Protein AF-A0A7S2IDG8-F1 (afdb_monomer_lite)

Foldseek 3Di:
DVVVVVVVVVVVLLVVVVVVLVVCVVCVVVDDLVRLLQVLLVCLQVLPPDVVSLVVSLVVCLVCLVVDALVSLVSNVNSCVSNVHDDPVSVCSSPVDVVRNCVSVPD

InterPro domains:
  IPR058917 RNA-editing substrate-binding complex 6 protein domain [PF26188] (2-83)

Structure (mmCIF, N/CA/C/O backbone):
data_AF-A0A7S2IDG8-F1
#
_entry.id   AF-A0A7S2IDG8-F1
#
loop_
_atom_site.group_PDB
_atom_site.id
_atom_site.type_symbol
_atom_site.label_atom_id
_atom_site.label_alt_id
_atom_site.label_comp_id
_atom_site.label_asym_id
_atom_site.label_entity_id
_atom_site.label_seq_id
_atom_site.pdbx_PDB_ins_code
_atom_site.Cartn_x
_atom_site.Cartn_y
_atom_site.Cartn_z
_atom_site.occupancy
_atom_site.B_iso_or_equiv
_atom_site.auth_seq_id
_atom_site.auth_comp_id
_atom_site.auth_asym_id
_atom_site.auth_atom_id
_atom_site.pdbx_PDB_model_num
ATOM 1 N N . SER A 1 1 ? -13.934 0.338 35.140 1.00 85.06 1 SER A N 1
ATOM 2 C CA . SER A 1 1 ? -13.819 -1.029 34.591 1.00 85.06 1 SER A CA 1
ATOM 3 C C . SER A 1 1 ? -12.704 -1.057 33.561 1.00 85.06 1 SER A C 1
ATOM 5 O O . SER A 1 1 ? -12.699 -0.204 32.679 1.00 85.06 1 SER A O 1
ATOM 7 N N . VAL A 1 2 ? -11.765 -2.000 33.678 1.00 81.56 2 VAL A N 1
ATOM 8 C CA . VAL A 1 2 ? -10.642 -2.183 32.738 1.00 81.56 2 VAL A CA 1
ATOM 9 C C . VAL A 1 2 ? -11.146 -2.429 31.307 1.00 81.56 2 VAL A C 1
ATOM 11 O O . VAL A 1 2 ? -10.599 -1.874 30.360 1.00 81.56 2 VAL A O 1
ATOM 14 N N . ILE A 1 3 ? -12.275 -3.131 31.156 1.00 83.81 3 ILE A N 1
ATOM 15 C CA . ILE A 1 3 ? -12.930 -3.395 29.863 1.00 83.81 3 ILE A CA 1
ATOM 16 C C . ILE A 1 3 ? -13.326 -2.091 29.151 1.00 83.81 3 ILE A C 1
ATOM 18 O O . ILE A 1 3 ? -13.074 -1.935 27.961 1.00 83.81 3 ILE A O 1
ATOM 22 N N . VAL A 1 4 ? -13.889 -1.118 29.878 1.00 87.06 4 VAL A N 1
ATOM 23 C CA . VAL A 1 4 ? -14.285 0.187 29.308 1.00 87.06 4 VAL A CA 1
ATOM 24 C C . VAL A 1 4 ? -13.062 0.978 28.832 1.00 87.06 4 VAL A C 1
ATOM 26 O O . VAL A 1 4 ? -13.121 1.648 27.801 1.00 87.06 4 VAL A O 1
ATOM 29 N N . ALA A 1 5 ? -11.939 0.880 29.550 1.00 82.31 5 ALA A N 1
ATOM 30 C CA . ALA A 1 5 ? -10.691 1.521 29.146 1.00 82.31 5 ALA A CA 1
ATOM 31 C C . ALA A 1 5 ? -10.120 0.888 27.865 1.00 82.31 5 ALA A C 1
ATOM 33 O O . ALA A 1 5 ? -9.816 1.621 26.923 1.00 82.31 5 ALA A O 1
ATOM 34 N N . PHE A 1 6 ? -10.058 -0.448 27.784 1.00 85.12 6 PHE A N 1
ATOM 35 C CA . PHE A 1 6 ? -9.617 -1.154 26.574 1.00 85.12 6 PHE A CA 1
ATOM 36 C C . PHE A 1 6 ? -10.522 -0.868 25.371 1.00 85.12 6 PHE A C 1
ATOM 38 O O . PHE A 1 6 ? -10.016 -0.492 24.315 1.00 85.12 6 PHE A O 1
ATOM 45 N N . ALA A 1 7 ? -11.847 -0.916 25.542 1.00 83.44 7 ALA A N 1
ATOM 46 C CA . ALA A 1 7 ? -12.795 -0.580 24.478 1.00 83.44 7 ALA A CA 1
ATOM 47 C C . ALA A 1 7 ? -12.624 0.872 23.982 1.00 83.44 7 ALA A C 1
ATOM 49 O O . ALA A 1 7 ? -12.709 1.151 22.786 1.00 83.44 7 ALA A O 1
ATOM 50 N N . SER A 1 8 ? -12.333 1.814 24.888 1.00 87.25 8 SER A N 1
ATOM 51 C CA . SER A 1 8 ? -12.058 3.212 24.532 1.00 87.25 8 SER A CA 1
ATOM 52 C C . SER A 1 8 ? -10.760 3.380 23.730 1.00 87.25 8 SER A C 1
ATOM 54 O O . SER A 1 8 ? -10.709 4.217 22.823 1.00 87.25 8 SER A O 1
ATOM 56 N N . ILE A 1 9 ? -9.714 2.614 24.056 1.00 85.88 9 ILE A N 1
ATOM 57 C CA . ILE A 1 9 ? -8.440 2.606 23.319 1.00 85.88 9 ILE A CA 1
ATOM 58 C C . ILE A 1 9 ? -8.659 2.020 21.922 1.00 85.88 9 ILE A C 1
ATOM 60 O O . ILE A 1 9 ? -8.330 2.670 20.931 1.00 85.88 9 ILE A O 1
ATOM 64 N N . GLU A 1 10 ? -9.305 0.859 21.828 1.00 82.75 10 GLU A N 1
ATOM 65 C CA . GLU A 1 10 ? -9.606 0.203 20.554 1.00 82.75 10 GLU A CA 1
ATOM 66 C C . GLU A 1 10 ? -10.443 1.108 19.631 1.00 82.75 10 GLU A C 1
ATOM 68 O O . GLU A 1 10 ? -10.134 1.285 18.450 1.00 82.75 10 GLU A O 1
ATOM 73 N N . TYR A 1 11 ? -11.465 1.776 20.172 1.00 83.00 11 TYR A N 1
ATOM 74 C CA . TYR A 1 11 ? -12.280 2.725 19.413 1.00 83.00 11 TYR A CA 1
ATOM 75 C C . TYR A 1 11 ? -11.478 3.938 18.913 1.00 83.00 11 TYR A C 1
ATOM 77 O O . TYR A 1 11 ? -11.665 4.389 17.776 1.00 83.00 11 TYR A O 1
ATOM 85 N N . ARG A 1 12 ? -10.559 4.466 19.733 1.00 83.94 12 ARG A N 1
ATOM 86 C CA . ARG A 1 12 ? -9.646 5.543 19.321 1.00 83.94 12 ARG A CA 1
ATOM 87 C C . ARG A 1 12 ? -8.708 5.089 18.206 1.00 83.94 12 ARG A C 1
ATOM 89 O O . ARG A 1 12 ? -8.539 5.835 17.243 1.00 83.94 12 ARG A O 1
ATOM 96 N N . HIS A 1 13 ? -8.182 3.868 18.284 1.00 84.94 13 HIS A N 1
ATOM 97 C CA . HIS A 1 13 ? -7.352 3.283 17.230 1.00 84.94 13 HIS A CA 1
ATOM 98 C C . HIS A 1 13 ? -8.135 3.186 15.916 1.00 84.94 13 HIS A C 1
ATOM 100 O O . HIS A 1 13 ? -7.674 3.694 14.895 1.00 84.94 13 HIS A O 1
ATOM 106 N N . LYS A 1 14 ? -9.370 2.665 15.942 1.00 86.44 14 LYS A N 1
ATOM 107 C CA . LYS A 1 14 ? -10.237 2.597 14.750 1.00 86.44 14 LYS A CA 1
ATOM 108 C C . LYS A 1 14 ? -10.467 3.974 14.115 1.00 86.44 14 LYS A C 1
ATOM 110 O O . LYS A 1 14 ? -10.404 4.109 12.894 1.00 86.44 14 LYS A O 1
ATOM 115 N N . LYS A 1 15 ? -10.702 5.021 14.917 1.00 89.62 15 LYS A N 1
ATOM 116 C CA . LYS A 1 15 ? -10.837 6.400 14.406 1.00 89.62 15 LYS A CA 1
ATOM 117 C C . LYS A 1 15 ? -9.550 6.924 13.776 1.00 89.62 15 LYS A C 1
ATOM 119 O O . LYS A 1 15 ? -9.614 7.523 12.703 1.00 89.62 15 LYS A O 1
ATOM 124 N N . LEU A 1 16 ? -8.408 6.696 14.424 1.00 90.44 16 LEU A N 1
ATOM 125 C CA . LEU A 1 16 ? -7.106 7.118 13.917 1.00 90.44 16 LEU A CA 1
ATOM 126 C C . LEU A 1 16 ? -6.793 6.442 12.578 1.00 90.44 16 LEU A C 1
ATOM 128 O O . LEU A 1 16 ? -6.482 7.135 11.614 1.00 90.44 16 LEU A O 1
ATOM 132 N N . PHE A 1 17 ? -6.961 5.121 12.480 1.00 89.94 17 PHE A N 1
ATOM 133 C CA . PHE A 1 17 ? -6.719 4.391 11.235 1.00 89.94 17 PHE A CA 1
ATOM 134 C C . PHE A 1 17 ? -7.672 4.798 10.116 1.00 89.94 17 PHE A C 1
ATOM 136 O O . PHE A 1 17 ? -7.233 4.931 8.978 1.00 89.94 17 PHE A O 1
ATOM 143 N N . ARG A 1 18 ? -8.942 5.101 10.410 1.00 91.06 18 ARG A N 1
ATOM 144 C CA . ARG A 1 18 ? -9.861 5.680 9.413 1.00 91.06 18 ARG A CA 1
ATOM 145 C C . ARG A 1 18 ? -9.390 7.048 8.915 1.00 91.06 18 ARG A C 1
ATOM 147 O O . ARG A 1 18 ? -9.437 7.312 7.715 1.00 91.06 18 ARG A O 1
ATOM 154 N N . ALA A 1 19 ? -8.923 7.916 9.814 1.00 93.88 19 ALA A N 1
ATOM 155 C CA . ALA A 1 19 ? -8.395 9.228 9.444 1.00 93.88 19 ALA A CA 1
ATOM 156 C C . ALA A 1 19 ? -7.112 9.111 8.605 1.00 93.88 19 ALA A C 1
ATOM 158 O O . ALA A 1 19 ? -7.003 9.771 7.570 1.00 93.88 19 ALA A O 1
ATOM 159 N N . LEU A 1 20 ? -6.190 8.225 8.997 1.00 94.75 20 LEU A N 1
ATOM 160 C CA . LEU A 1 20 ? -4.990 7.903 8.225 1.00 94.75 20 LEU A CA 1
ATOM 161 C C . LEU A 1 20 ? -5.361 7.346 6.854 1.00 94.75 20 LEU A C 1
ATOM 163 O O . LEU A 1 20 ? -4.884 7.861 5.857 1.00 94.75 20 LEU A O 1
ATOM 167 N N . SER A 1 21 ? -6.286 6.390 6.778 1.00 95.12 21 SER A N 1
ATOM 168 C CA . SER A 1 21 ? -6.741 5.797 5.515 1.00 95.12 21 SER A CA 1
ATOM 169 C C . SER A 1 21 ? -7.329 6.842 4.567 1.00 95.12 21 SER A C 1
ATOM 171 O O . SER A 1 21 ? -7.105 6.788 3.356 1.00 95.12 21 SER A O 1
ATOM 173 N N . LYS A 1 22 ? -8.073 7.822 5.095 1.00 96.38 22 LYS A N 1
ATOM 174 C CA . LYS A 1 22 ? -8.572 8.959 4.312 1.00 96.38 22 LYS A CA 1
ATOM 175 C C . LYS A 1 22 ? -7.427 9.850 3.835 1.00 96.38 22 LYS A C 1
ATOM 177 O O . LYS A 1 22 ? -7.386 10.202 2.660 1.00 96.38 22 LYS A O 1
ATOM 182 N N . GLN A 1 23 ? -6.501 10.206 4.723 1.00 97.31 23 GLN A N 1
ATOM 183 C CA . GLN A 1 23 ? -5.380 11.071 4.368 1.00 97.31 23 GLN A CA 1
ATOM 184 C C . GLN A 1 23 ? -4.453 10.405 3.350 1.00 97.31 23 GLN A C 1
ATOM 186 O O . GLN A 1 23 ? -4.100 11.038 2.361 1.00 97.31 23 GLN A O 1
ATOM 191 N N . THR A 1 24 ? -4.126 9.126 3.537 1.00 97.62 24 THR A N 1
ATOM 192 C CA . THR A 1 24 ? -3.315 8.328 2.617 1.00 97.62 24 THR A CA 1
ATOM 193 C C . THR A 1 24 ? -3.903 8.346 1.213 1.00 97.62 24 THR A C 1
ATOM 195 O O . THR A 1 24 ? -3.168 8.623 0.275 1.00 97.62 24 THR A O 1
ATOM 198 N N . ARG A 1 25 ? -5.220 8.158 1.044 1.00 97.94 25 ARG A N 1
ATOM 199 C CA . ARG A 1 25 ? -5.868 8.270 -0.279 1.00 97.94 25 ARG A CA 1
ATOM 200 C C . ARG A 1 25 ? -5.615 9.615 -0.959 1.00 97.94 25 ARG A C 1
ATOM 202 O O . ARG A 1 25 ? -5.433 9.648 -2.171 1.00 97.94 25 ARG A O 1
ATOM 209 N N . ASN A 1 26 ? -5.583 10.706 -0.196 1.00 97.81 26 ASN A N 1
ATOM 210 C CA . ASN A 1 26 ? -5.371 12.043 -0.747 1.00 97.81 26 ASN A CA 1
ATOM 211 C C . ASN A 1 26 ? -3.926 12.259 -1.205 1.00 97.81 26 ASN A C 1
ATOM 213 O O . ASN A 1 26 ? -3.708 12.957 -2.188 1.00 97.81 26 ASN A O 1
ATOM 217 N N . ILE A 1 27 ? -2.947 11.675 -0.507 1.00 98.06 27 ILE A N 1
ATOM 218 C CA . ILE A 1 27 ? -1.517 11.971 -0.711 1.00 98.06 27 ILE A CA 1
ATOM 219 C C . ILE A 1 27 ? -0.722 10.829 -1.356 1.00 98.06 27 ILE A C 1
ATOM 221 O O . ILE A 1 27 ? 0.450 11.004 -1.658 1.00 98.06 27 ILE A O 1
ATOM 225 N N . VAL A 1 28 ? -1.330 9.664 -1.599 1.00 98.06 28 VAL A N 1
ATOM 226 C CA . VAL A 1 28 ? -0.637 8.473 -2.133 1.00 98.06 28 VAL A CA 1
ATOM 227 C C . VAL A 1 28 ? 0.096 8.740 -3.453 1.00 98.06 28 VAL A C 1
ATOM 229 O O . VAL A 1 28 ? 1.148 8.158 -3.710 1.00 98.06 28 VAL A O 1
ATOM 232 N N . HIS A 1 29 ? -0.408 9.668 -4.266 1.00 97.06 29 HIS A N 1
ATOM 233 C CA . HIS A 1 29 ? 0.208 10.060 -5.532 1.00 97.06 29 HIS A CA 1
ATOM 234 C C . HIS A 1 29 ? 1.594 10.708 -5.361 1.00 97.06 29 HIS A C 1
ATOM 236 O O . HIS A 1 29 ? 2.371 10.722 -6.312 1.00 97.06 29 HIS A O 1
ATOM 242 N N . SER A 1 30 ? 1.918 11.225 -4.170 1.00 97.44 30 SER A N 1
ATOM 243 C CA . SER A 1 30 ? 3.212 11.838 -3.855 1.00 97.44 30 SER A CA 1
ATOM 244 C C . SER A 1 30 ? 4.178 10.883 -3.148 1.00 97.44 30 SER A C 1
ATOM 246 O O . SER A 1 30 ? 5.243 11.313 -2.706 1.00 97.44 30 SER A O 1
ATOM 248 N N . PHE A 1 31 ? 3.809 9.613 -2.957 1.00 98.19 31 PHE A N 1
ATOM 249 C CA . PHE A 1 31 ? 4.641 8.673 -2.213 1.00 98.19 31 PHE A CA 1
ATOM 250 C C . PHE A 1 31 ? 5.842 8.207 -3.024 1.00 98.19 31 PHE A C 1
ATOM 252 O O . PHE A 1 31 ? 5.717 7.756 -4.163 1.00 98.19 31 PHE A O 1
ATOM 259 N N . THR A 1 32 ? 7.001 8.239 -2.373 1.00 97.56 32 THR A N 1
ATOM 260 C CA . THR A 1 32 ? 8.184 7.482 -2.791 1.00 97.56 32 THR A CA 1
ATOM 261 C C . THR A 1 32 ? 7.960 5.971 -2.615 1.00 97.56 32 THR A C 1
ATOM 263 O O . THR A 1 32 ? 7.144 5.569 -1.776 1.00 97.56 32 THR A O 1
ATOM 266 N N . PRO A 1 33 ? 8.745 5.112 -3.295 1.00 96.25 33 PRO A N 1
ATOM 267 C CA . PRO A 1 33 ? 8.740 3.661 -3.078 1.00 96.25 33 PRO A CA 1
ATOM 268 C C . PRO A 1 33 ? 8.831 3.240 -1.603 1.00 96.25 33 PRO A C 1
ATOM 270 O O . PRO A 1 33 ? 8.100 2.358 -1.142 1.00 96.25 33 PRO A O 1
ATOM 273 N N . LEU A 1 34 ? 9.695 3.908 -0.830 1.00 96.12 34 LEU A N 1
ATOM 274 C CA . LEU A 1 34 ? 9.862 3.638 0.596 1.00 96.12 34 LEU A CA 1
ATOM 275 C C . LEU A 1 34 ? 8.595 3.974 1.387 1.00 96.12 34 LEU A C 1
ATOM 277 O O . LEU A 1 34 ? 8.111 3.131 2.138 1.00 96.12 34 LEU A O 1
ATOM 281 N N . GLN A 1 35 ? 8.025 5.164 1.190 1.00 98.19 35 GLN A N 1
ATOM 282 C CA . GLN A 1 35 ? 6.789 5.567 1.868 1.00 98.19 35 GLN A CA 1
ATOM 283 C C . GLN A 1 35 ? 5.618 4.658 1.498 1.00 98.19 35 GLN A C 1
ATOM 285 O O . GLN A 1 35 ? 4.848 4.272 2.375 1.00 98.19 35 GLN A O 1
ATOM 290 N N . LEU A 1 36 ? 5.509 4.266 0.228 1.00 98.19 36 LEU A N 1
ATOM 291 C CA . LEU A 1 36 ? 4.466 3.363 -0.244 1.00 98.19 36 LEU A CA 1
ATOM 292 C C . LEU A 1 36 ? 4.573 1.987 0.422 1.00 98.19 36 LEU A C 1
ATOM 294 O O . LEU A 1 36 ? 3.605 1.518 1.019 1.00 98.19 36 LEU A O 1
ATOM 298 N N . SER A 1 37 ? 5.765 1.383 0.399 1.00 97.44 37 SER A N 1
ATOM 299 C CA . SER A 1 37 ? 6.003 0.075 1.023 1.00 97.44 37 SER A CA 1
ATOM 300 C C . SER A 1 37 ? 5.770 0.079 2.535 1.00 97.44 37 SER A C 1
ATOM 302 O O . SER A 1 37 ? 5.094 -0.804 3.058 1.00 97.44 37 SER A O 1
ATOM 304 N N . ARG A 1 38 ? 6.231 1.120 3.240 1.00 97.81 38 ARG A N 1
ATOM 305 C CA . ARG A 1 38 ? 6.007 1.269 4.686 1.00 97.81 38 ARG A CA 1
ATOM 306 C C . ARG A 1 38 ? 4.550 1.513 5.034 1.00 97.81 38 ARG A C 1
ATOM 308 O O . ARG A 1 38 ? 4.096 1.034 6.068 1.00 97.81 38 ARG A O 1
ATOM 315 N N . THR A 1 39 ? 3.822 2.218 4.174 1.00 97.56 39 THR A N 1
ATOM 316 C CA . THR A 1 39 ? 2.386 2.436 4.357 1.00 97.56 39 THR A CA 1
ATOM 317 C C . THR A 1 39 ? 1.617 1.124 4.236 1.00 97.56 39 THR A C 1
ATOM 319 O O . THR A 1 39 ? 0.835 0.811 5.127 1.00 97.56 39 THR A O 1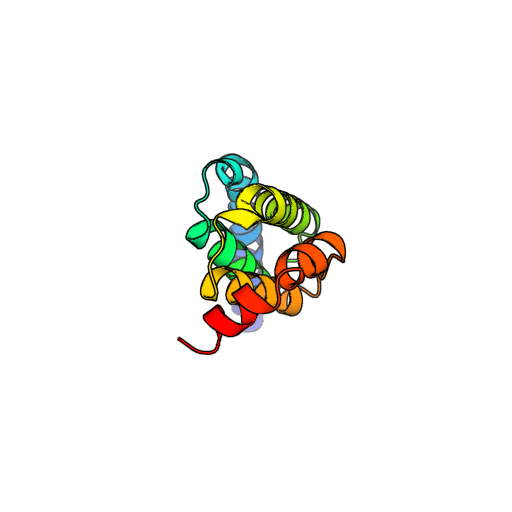
ATOM 322 N N . ILE A 1 40 ? 1.875 0.330 3.190 1.00 97.56 40 ILE A N 1
ATOM 323 C CA . ILE A 1 40 ? 1.241 -0.987 3.004 1.00 97.56 40 ILE A CA 1
ATOM 324 C C . ILE A 1 40 ? 1.557 -1.908 4.188 1.00 97.56 40 ILE A C 1
ATOM 326 O O . ILE A 1 40 ? 0.642 -2.463 4.788 1.00 97.56 40 ILE A O 1
ATOM 330 N N . HIS A 1 41 ? 2.831 -1.999 4.580 1.00 96.75 41 HIS A N 1
ATOM 331 C CA . HIS A 1 41 ? 3.250 -2.784 5.740 1.00 96.75 41 HIS A CA 1
ATOM 332 C C . HIS A 1 41 ? 2.553 -2.341 7.033 1.00 96.75 41 HIS A C 1
ATOM 334 O O . HIS A 1 41 ? 2.044 -3.167 7.783 1.00 96.75 41 HIS A O 1
ATOM 340 N N . GLY A 1 42 ? 2.509 -1.032 7.295 1.00 95.38 42 GLY A N 1
ATOM 341 C CA . GLY A 1 42 ? 1.888 -0.481 8.498 1.00 95.38 42 GLY A CA 1
ATOM 342 C C . GLY A 1 42 ? 0.384 -0.742 8.578 1.00 95.38 42 GLY A C 1
ATOM 343 O O . GLY A 1 42 ? -0.104 -1.100 9.646 1.00 95.38 42 GLY A O 1
ATOM 344 N N . PHE A 1 43 ? -0.345 -0.595 7.466 1.00 94.94 43 PHE A N 1
ATOM 345 C CA . PHE A 1 43 ? -1.776 -0.917 7.423 1.00 94.94 43 PHE A CA 1
ATOM 346 C C . PHE A 1 43 ? -2.043 -2.419 7.565 1.00 94.94 43 PHE A C 1
ATOM 348 O O . PHE A 1 43 ? -2.993 -2.784 8.256 1.00 94.94 43 PHE A O 1
ATOM 355 N N . GLY A 1 44 ? -1.187 -3.266 6.985 1.00 93.94 44 GLY A N 1
ATOM 356 C CA . GLY A 1 44 ? -1.278 -4.719 7.127 1.00 93.94 44 GLY A CA 1
ATOM 357 C C . GLY A 1 44 ? -1.066 -5.201 8.556 1.00 93.94 44 GLY A C 1
ATOM 358 O O . GLY A 1 44 ? -1.938 -5.855 9.110 1.00 93.94 44 GLY A O 1
ATOM 359 N N . VAL A 1 45 ? 0.029 -4.790 9.205 1.00 91.88 45 VAL A N 1
ATOM 360 C CA . VAL A 1 45 ? 0.318 -5.152 10.611 1.00 91.88 45 VAL A CA 1
ATOM 361 C C . VAL A 1 45 ? -0.740 -4.612 11.579 1.00 91.88 45 VAL A C 1
ATOM 363 O O . VAL A 1 45 ? -0.980 -5.185 12.638 1.00 91.88 45 VAL A O 1
ATOM 366 N N . ALA A 1 46 ? -1.381 -3.495 11.238 1.00 88.94 46 ALA A N 1
ATOM 367 C CA . ALA A 1 46 ? -2.489 -2.956 12.016 1.00 88.94 46 ALA A CA 1
ATOM 368 C C . ALA A 1 46 ? -3.831 -3.673 11.763 1.00 88.94 46 ALA A C 1
ATOM 370 O O . ALA A 1 46 ? -4.834 -3.266 12.355 1.00 88.94 46 ALA A O 1
ATOM 371 N N . SER A 1 47 ? -3.856 -4.684 10.883 1.00 83.44 47 SER A N 1
ATOM 372 C CA . SER A 1 47 ? -5.043 -5.426 10.439 1.00 83.44 47 SER A CA 1
ATOM 373 C C . SER A 1 47 ? -6.198 -4.492 10.071 1.00 83.44 47 SER A C 1
ATOM 375 O O . SER A 1 47 ? -7.344 -4.674 10.489 1.00 83.44 47 SER A O 1
ATOM 377 N N . VAL A 1 48 ? -5.880 -3.415 9.344 1.00 79.38 48 VAL A N 1
ATOM 378 C CA . VAL A 1 48 ? -6.893 -2.458 8.901 1.00 79.38 48 VAL A CA 1
ATOM 379 C C . VAL A 1 48 ? -7.659 -3.063 7.735 1.00 79.38 48 VAL A C 1
ATOM 381 O O . VAL A 1 48 ? -7.147 -3.143 6.623 1.00 79.38 48 VAL A O 1
ATOM 384 N N . ASP A 1 49 ? -8.908 -3.422 8.008 1.00 83.56 49 ASP A N 1
ATOM 385 C CA . ASP A 1 49 ? -9.886 -3.872 7.019 1.00 83.56 49 ASP A CA 1
ATOM 386 C C . ASP A 1 49 ? -10.360 -2.685 6.154 1.00 83.56 49 ASP A C 1
ATOM 388 O O . ASP A 1 49 ? -11.373 -2.027 6.419 1.00 83.56 49 ASP A O 1
ATOM 392 N N . ASP A 1 50 ? -9.529 -2.317 5.178 1.00 91.38 50 ASP A N 1
ATOM 393 C CA . ASP A 1 50 ? -9.815 -1.299 4.169 1.00 91.38 50 ASP A CA 1
ATOM 394 C C . ASP A 1 50 ? -9.250 -1.719 2.800 1.00 91.38 50 ASP A C 1
ATOM 396 O O . ASP A 1 50 ? -8.314 -1.117 2.259 1.00 91.38 50 ASP A O 1
ATOM 400 N N . ASP A 1 51 ? -9.862 -2.745 2.206 1.00 93.44 51 ASP A N 1
ATOM 401 C CA . ASP A 1 51 ? -9.546 -3.245 0.859 1.00 93.44 51 ASP A CA 1
ATOM 402 C C . ASP A 1 51 ? -9.524 -2.137 -0.200 1.00 93.44 51 ASP A C 1
ATOM 404 O O . ASP A 1 51 ? -8.725 -2.145 -1.143 1.00 93.44 51 ASP A O 1
ATOM 408 N N . GLY A 1 52 ? -10.392 -1.133 -0.045 1.00 95.69 52 GLY A N 1
ATOM 409 C CA . GLY A 1 52 ? -10.448 0.014 -0.940 1.00 95.69 52 GLY A CA 1
ATOM 410 C C . GLY A 1 52 ? -9.143 0.809 -0.939 1.00 95.69 52 GLY A C 1
ATOM 411 O O . GLY A 1 52 ? -8.676 1.218 -2.005 1.00 95.69 52 GLY A O 1
ATOM 412 N N . LEU A 1 53 ? -8.549 1.023 0.238 1.00 96.12 53 LEU A N 1
ATOM 413 C CA . LEU A 1 53 ? -7.232 1.640 0.372 1.00 96.12 53 LEU A CA 1
ATOM 414 C C . LEU A 1 53 ? -6.131 0.727 -0.177 1.00 96.12 53 LEU A C 1
ATOM 416 O O . LEU A 1 53 ? -5.302 1.196 -0.959 1.00 96.12 53 LEU A O 1
ATOM 420 N N . LEU A 1 54 ? -6.124 -0.553 0.201 1.00 96.44 54 LEU A N 1
ATOM 421 C CA . LEU A 1 54 ? -5.087 -1.502 -0.220 1.00 96.44 54 LEU A CA 1
ATOM 422 C C . LEU A 1 54 ? -5.037 -1.650 -1.741 1.00 96.44 54 LEU A C 1
ATOM 424 O O . LEU A 1 54 ? -3.953 -1.657 -2.325 1.00 96.44 54 LEU A O 1
ATOM 428 N N . ARG A 1 55 ? -6.194 -1.651 -2.409 1.00 97.44 55 ARG A N 1
ATOM 429 C CA . ARG A 1 55 ? -6.287 -1.602 -3.872 1.00 97.44 55 ARG A CA 1
ATOM 430 C C . ARG A 1 55 ? -5.608 -0.363 -4.460 1.00 97.44 55 ARG A C 1
ATOM 432 O O . ARG A 1 55 ? -4.793 -0.499 -5.368 1.00 97.44 55 ARG A O 1
ATOM 439 N N . ILE A 1 56 ? -5.889 0.829 -3.924 1.00 97.81 56 ILE A N 1
ATOM 440 C CA . ILE A 1 56 ? -5.278 2.091 -4.386 1.00 97.81 56 ILE A CA 1
ATOM 441 C C . ILE A 1 56 ? -3.754 2.063 -4.212 1.00 97.81 56 ILE A C 1
ATOM 443 O O . ILE A 1 56 ? -3.016 2.505 -5.100 1.00 97.81 56 ILE A O 1
ATOM 447 N N . LEU A 1 57 ? -3.280 1.540 -3.077 1.00 98.00 57 LEU A N 1
ATOM 448 C CA . LEU A 1 57 ? -1.855 1.387 -2.796 1.00 98.00 57 LEU A CA 1
ATOM 449 C C . LEU A 1 57 ? -1.207 0.394 -3.774 1.00 98.00 57 LEU A C 1
ATOM 451 O O . LEU A 1 57 ? -0.175 0.712 -4.360 1.00 98.00 57 LEU A O 1
ATOM 455 N N . CYS A 1 58 ? -1.837 -0.757 -4.030 1.00 97.69 58 CYS A N 1
ATOM 456 C CA . CYS A 1 58 ? -1.361 -1.746 -5.003 1.00 97.69 58 CYS A CA 1
ATOM 457 C C . CYS A 1 58 ? -1.280 -1.176 -6.426 1.00 97.69 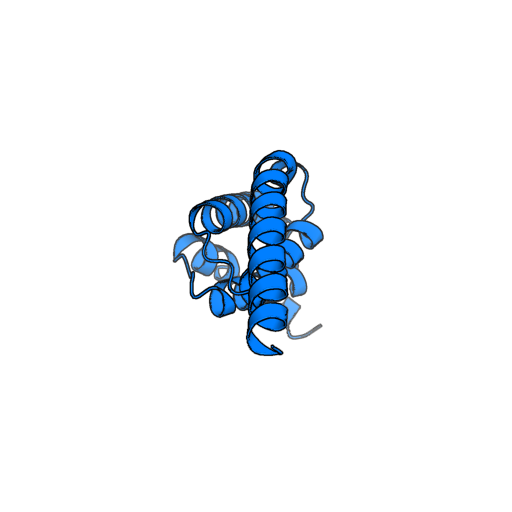58 CYS A C 1
ATOM 459 O O . CYS A 1 58 ? -0.308 -1.429 -7.136 1.00 97.69 58 CYS A O 1
ATOM 461 N N . ASP A 1 59 ? -2.250 -0.362 -6.844 1.00 98.00 59 ASP A N 1
ATOM 462 C CA . ASP A 1 59 ? -2.193 0.308 -8.147 1.00 98.00 59 ASP A CA 1
ATOM 463 C C . ASP A 1 59 ? -0.979 1.244 -8.254 1.00 98.00 59 ASP A C 1
ATOM 465 O O . ASP A 1 59 ? -0.339 1.314 -9.307 1.00 98.00 59 ASP A O 1
ATOM 469 N N . HIS A 1 60 ? -0.614 1.929 -7.165 1.00 98.00 60 HIS A N 1
ATOM 470 C CA . HIS A 1 60 ? 0.602 2.746 -7.120 1.00 98.00 60 HIS A CA 1
ATOM 471 C C . HIS A 1 60 ? 1.871 1.890 -7.120 1.00 98.00 60 HIS A C 1
ATOM 473 O O . HIS A 1 60 ? 2.840 2.264 -7.781 1.00 98.00 60 HIS A O 1
ATOM 479 N N . VAL A 1 61 ? 1.856 0.720 -6.471 1.00 97.00 61 VAL A N 1
ATOM 480 C CA . VAL A 1 61 ? 2.973 -0.239 -6.514 1.00 97.00 61 VAL A CA 1
ATOM 481 C C . VAL A 1 61 ? 3.241 -0.670 -7.952 1.00 97.00 61 VAL A C 1
ATOM 483 O O . VAL A 1 61 ? 4.380 -0.601 -8.405 1.00 97.00 61 VAL A O 1
ATOM 486 N N . VAL A 1 62 ? 2.198 -1.032 -8.706 1.00 96.25 62 VAL A N 1
ATOM 487 C CA . VAL A 1 62 ? 2.346 -1.425 -10.116 1.00 96.25 62 VAL A CA 1
ATOM 488 C C . VAL A 1 62 ? 2.898 -0.273 -10.963 1.00 96.25 62 VAL A C 1
ATOM 490 O O . VAL A 1 62 ? 3.790 -0.486 -11.782 1.00 96.25 62 VAL A O 1
ATOM 493 N N . ARG A 1 63 ? 2.427 0.965 -10.756 1.00 96.38 63 ARG A N 1
ATOM 494 C CA . ARG A 1 63 ? 2.938 2.146 -11.485 1.00 96.38 63 ARG A CA 1
ATOM 495 C C . ARG A 1 63 ? 4.413 2.425 -11.191 1.00 96.38 63 ARG A C 1
ATOM 497 O O . ARG A 1 63 ? 5.159 2.793 -12.095 1.00 96.38 63 ARG A O 1
ATOM 504 N N . GLN A 1 64 ? 4.833 2.236 -9.942 1.00 95.00 64 GLN A N 1
ATOM 505 C CA . GLN A 1 64 ? 6.198 2.498 -9.484 1.00 95.00 64 GLN A CA 1
ATOM 506 C C . GLN A 1 64 ? 7.105 1.256 -9.517 1.00 95.00 64 GLN A C 1
ATOM 508 O O . GLN A 1 64 ? 8.228 1.327 -9.029 1.00 95.00 64 GLN A O 1
ATOM 513 N N . GLN A 1 65 ? 6.669 0.134 -10.107 1.00 92.38 65 GLN A N 1
ATOM 514 C CA . GLN A 1 65 ? 7.363 -1.165 -10.040 1.00 92.38 65 GLN A CA 1
ATOM 515 C C . GLN A 1 65 ? 8.855 -1.107 -10.413 1.00 92.38 65 GLN A C 1
ATOM 517 O O . GLN A 1 65 ? 9.683 -1.785 -9.814 1.00 92.38 65 GLN A O 1
ATOM 522 N N . HIS A 1 66 ? 9.212 -0.254 -11.374 1.00 90.38 66 HIS A N 1
ATOM 523 C CA . HIS A 1 66 ? 10.575 -0.089 -11.877 1.00 90.38 66 HIS A CA 1
ATOM 524 C C . HIS A 1 66 ? 11.503 0.667 -10.909 1.00 90.38 66 HIS A C 1
ATOM 526 O O . HIS A 1 66 ? 12.718 0.618 -11.076 1.00 90.38 66 HIS A O 1
ATOM 532 N N . LEU A 1 67 ? 10.940 1.349 -9.907 1.00 92.50 67 LEU A N 1
ATOM 533 C CA . LEU A 1 67 ? 11.661 2.089 -8.867 1.00 92.50 67 LEU A CA 1
ATOM 534 C C . LEU A 1 67 ? 11.804 1.289 -7.568 1.00 92.50 67 LEU A C 1
ATOM 536 O O . LEU A 1 67 ? 12.492 1.730 -6.650 1.00 92.50 67 LEU A O 1
ATOM 540 N N . LEU A 1 68 ? 11.126 0.143 -7.455 1.00 90.50 68 LEU A N 1
ATOM 541 C CA . LEU A 1 68 ? 11.156 -0.668 -6.245 1.00 90.50 68 LEU A CA 1
ATOM 542 C C . LEU A 1 68 ? 12.514 -1.357 -6.090 1.00 90.50 68 LEU A C 1
ATOM 544 O O . LEU A 1 68 ? 13.116 -1.852 -7.047 1.00 90.50 68 LEU A O 1
ATOM 548 N N . HIS A 1 69 ? 12.978 -1.432 -4.848 1.00 88.25 69 HIS A N 1
ATOM 549 C CA . HIS A 1 69 ? 14.125 -2.243 -4.460 1.00 88.25 69 HIS A CA 1
ATOM 550 C C . HIS A 1 69 ? 13.686 -3.404 -3.565 1.00 88.25 69 HIS A C 1
ATOM 552 O O . HIS A 1 69 ? 12.558 -3.422 -3.066 1.00 88.25 69 HIS A O 1
ATOM 558 N N . ALA A 1 70 ? 14.612 -4.336 -3.318 1.00 86.69 70 ALA A N 1
ATOM 559 C CA . ALA A 1 70 ? 14.463 -5.518 -2.464 1.00 86.69 70 ALA A CA 1
ATOM 560 C C . ALA A 1 70 ? 13.552 -5.295 -1.259 1.00 86.69 70 ALA A C 1
ATOM 562 O O . ALA A 1 70 ? 12.516 -5.937 -1.090 1.00 86.69 70 ALA A O 1
ATOM 563 N N . ARG A 1 71 ? 13.941 -4.320 -0.434 1.00 88.81 71 ARG A N 1
ATOM 564 C CA . ARG A 1 71 ? 13.275 -4.041 0.828 1.00 88.81 71 ARG A CA 1
ATOM 565 C C . ARG A 1 71 ? 11.837 -3.579 0.630 1.00 88.81 71 ARG A C 1
ATOM 567 O O . ARG A 1 71 ? 10.982 -3.969 1.414 1.00 88.81 71 ARG A O 1
ATOM 574 N N . ASN A 1 72 ? 11.565 -2.788 -0.410 1.00 93.38 72 ASN A N 1
ATOM 575 C CA . ASN A 1 72 ? 10.208 -2.333 -0.695 1.00 93.38 72 ASN A CA 1
ATOM 576 C C . ASN A 1 72 ? 9.310 -3.513 -1.038 1.00 93.38 72 ASN A C 1
ATOM 578 O O . ASN A 1 72 ? 8.205 -3.596 -0.519 1.00 93.38 72 ASN A O 1
ATOM 582 N N . VAL A 1 73 ? 9.793 -4.428 -1.880 1.00 92.56 73 VAL A N 1
ATOM 583 C CA . VAL A 1 73 ? 9.020 -5.604 -2.287 1.00 92.56 73 VAL A CA 1
ATOM 584 C C . VAL A 1 73 ? 8.710 -6.500 -1.095 1.00 92.56 73 VAL A C 1
ATOM 586 O O . VAL A 1 73 ? 7.557 -6.885 -0.923 1.00 92.56 73 VAL A O 1
ATOM 589 N N . VAL A 1 74 ? 9.697 -6.766 -0.236 1.00 92.69 74 VAL A N 1
ATOM 590 C CA . VAL A 1 74 ? 9.487 -7.541 0.996 1.00 92.69 74 VAL A CA 1
ATOM 591 C C . VAL A 1 74 ? 8.469 -6.857 1.909 1.00 92.69 74 VAL A C 1
ATOM 593 O O . VAL A 1 74 ? 7.501 -7.495 2.309 1.00 92.69 74 VAL A O 1
ATOM 596 N N . ASP A 1 75 ? 8.639 -5.562 2.194 1.00 94.88 75 ASP A N 1
ATOM 597 C CA . ASP A 1 75 ? 7.725 -4.816 3.070 1.00 94.88 75 ASP A CA 1
ATOM 598 C C . ASP A 1 75 ? 6.286 -4.810 2.502 1.00 94.88 75 ASP A C 1
ATOM 600 O O . ASP A 1 75 ? 5.326 -4.973 3.256 1.00 94.88 75 ASP A O 1
ATOM 604 N N . ILE A 1 76 ? 6.125 -4.685 1.176 1.00 96.19 76 ILE A N 1
ATOM 605 C CA . ILE A 1 76 ? 4.819 -4.757 0.501 1.00 96.19 76 ILE A CA 1
ATOM 606 C C .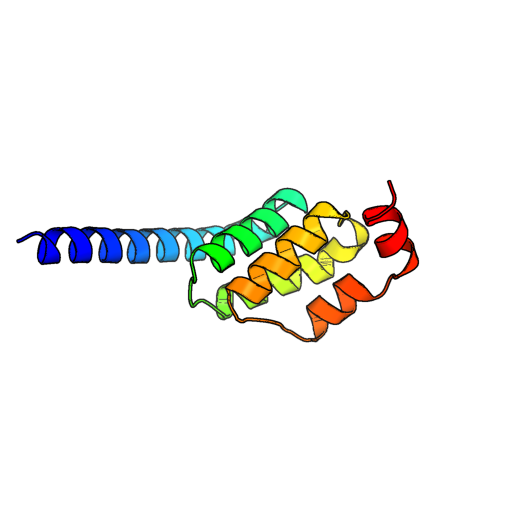 ILE A 1 76 ? 4.210 -6.154 0.640 1.00 96.19 76 ILE A C 1
ATOM 608 O O . ILE A 1 76 ? 3.064 -6.267 1.057 1.00 96.19 76 ILE A O 1
ATOM 612 N N . MET A 1 77 ? 4.957 -7.210 0.311 1.00 95.38 77 MET A N 1
ATOM 613 C CA . MET A 1 77 ? 4.451 -8.587 0.352 1.00 95.38 77 MET A CA 1
ATOM 614 C C . MET A 1 77 ? 4.049 -9.006 1.767 1.00 95.38 77 MET A C 1
ATOM 616 O O . MET A 1 77 ? 2.986 -9.599 1.946 1.00 95.38 77 MET A O 1
ATOM 620 N N . VAL A 1 78 ? 4.861 -8.656 2.769 1.00 94.19 78 VAL A N 1
ATOM 621 C CA . VAL A 1 78 ? 4.532 -8.897 4.179 1.00 94.19 78 VAL A CA 1
ATOM 622 C C . VAL A 1 78 ? 3.269 -8.130 4.552 1.00 94.19 78 VAL A C 1
ATOM 624 O O . VAL A 1 78 ? 2.318 -8.741 5.016 1.00 94.19 78 VAL A O 1
ATOM 627 N N . GLY A 1 79 ? 3.199 -6.827 4.260 1.00 95.94 79 GLY A N 1
ATOM 628 C CA . GLY A 1 79 ? 2.014 -6.020 4.562 1.00 95.94 79 GLY A CA 1
ATOM 629 C C . GLY A 1 79 ? 0.723 -6.560 3.949 1.00 95.94 79 GLY A C 1
ATOM 630 O O . GLY A 1 79 ? -0.297 -6.624 4.621 1.00 95.94 79 GLY A O 1
ATOM 631 N N . LEU A 1 80 ? 0.770 -6.985 2.688 1.00 95.38 80 LEU A N 1
ATOM 632 C CA . LEU A 1 80 ? -0.375 -7.587 2.002 1.00 95.38 80 LEU A CA 1
ATOM 633 C C . LEU A 1 80 ? -0.783 -8.937 2.607 1.00 95.38 80 LEU A C 1
ATOM 635 O O . LEU A 1 80 ? -1.969 -9.244 2.670 1.00 95.38 80 LEU A O 1
ATOM 639 N N . THR A 1 81 ? 0.187 -9.723 3.074 1.00 94.75 81 THR A N 1
ATOM 640 C CA . THR A 1 81 ? -0.075 -11.010 3.733 1.00 94.75 81 THR A CA 1
ATOM 641 C C . THR A 1 81 ? -0.699 -10.813 5.115 1.00 94.75 81 THR A C 1
ATOM 643 O O . THR A 1 81 ? -1.701 -11.451 5.410 1.00 94.75 81 THR A O 1
ATOM 646 N N . GLU A 1 82 ? -0.167 -9.891 5.925 1.00 94.12 82 GLU A N 1
ATOM 647 C CA . GLU A 1 82 ? -0.725 -9.525 7.242 1.00 94.12 82 GLU A CA 1
ATOM 648 C C . GLU A 1 82 ? -2.135 -8.921 7.130 1.00 94.12 82 GLU A C 1
ATOM 650 O O . GLU A 1 82 ? -2.962 -9.075 8.023 1.00 94.12 82 GLU A O 1
ATOM 655 N N . ALA A 1 83 ? -2.422 -8.246 6.012 1.00 93.12 83 ALA A N 1
ATOM 656 C CA . ALA A 1 83 ? -3.752 -7.736 5.692 1.00 93.12 83 ALA A CA 1
ATOM 657 C C . ALA A 1 83 ? -4.714 -8.805 5.144 1.00 93.12 83 ALA A C 1
ATOM 659 O O . ALA A 1 83 ? -5.847 -8.466 4.820 1.00 93.12 83 ALA A O 1
ATOM 660 N N . GLU A 1 84 ? -4.258 -10.046 4.936 1.00 94.06 84 GLU A N 1
ATOM 661 C CA . GLU A 1 84 ? -4.998 -11.101 4.226 1.00 94.06 84 GLU A CA 1
ATOM 662 C C . GLU A 1 84 ? -5.492 -10.675 2.819 1.00 94.06 84 GLU A C 1
ATOM 664 O O . GLU A 1 84 ? -6.426 -11.247 2.258 1.00 94.06 84 GLU A O 1
ATOM 669 N N . TYR A 1 85 ? -4.820 -9.698 2.194 1.00 94.38 85 TYR A N 1
ATOM 670 C CA . TYR A 1 85 ? -5.196 -9.095 0.913 1.00 94.38 85 TYR A CA 1
ATOM 671 C C . TYR A 1 85 ? -4.071 -9.269 -0.115 1.00 94.38 85 TYR A C 1
ATOM 673 O O . TYR A 1 85 ? -3.139 -8.470 -0.200 1.00 94.38 85 TYR A O 1
ATOM 681 N N . THR A 1 86 ? -4.155 -10.315 -0.940 1.00 92.88 86 THR A N 1
ATOM 682 C CA . THR A 1 86 ? -3.081 -10.718 -1.871 1.00 92.88 86 THR A CA 1
ATOM 683 C C . THR A 1 86 ? -3.527 -10.679 -3.342 1.00 92.88 86 THR A C 1
ATOM 685 O O . THR A 1 86 ? -3.725 -11.714 -3.980 1.00 92.88 86 THR A O 1
ATOM 688 N N . PRO A 1 87 ? -3.694 -9.484 -3.945 1.00 94.81 87 PRO A N 1
ATOM 689 C CA . PRO A 1 87 ? -4.183 -9.374 -5.314 1.00 94.81 87 PRO A CA 1
ATOM 690 C C . PRO A 1 87 ? -3.155 -9.897 -6.326 1.00 94.81 87 PRO A C 1
ATOM 692 O O . PRO A 1 87 ? -2.031 -9.399 -6.423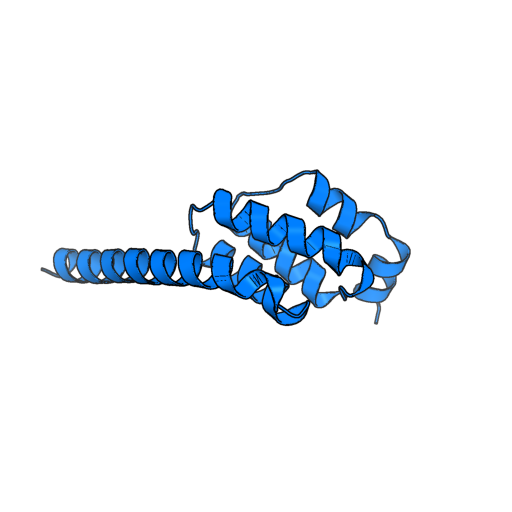 1.00 94.81 87 PRO A O 1
ATOM 695 N N . GLU A 1 88 ? -3.576 -10.855 -7.153 1.00 93.62 88 GLU A N 1
ATOM 696 C CA . GLU A 1 88 ? -2.716 -11.590 -8.090 1.00 93.62 88 GLU A CA 1
ATOM 697 C C . GLU A 1 88 ? -1.859 -10.678 -8.982 1.00 93.62 88 GLU A C 1
ATOM 699 O O . GLU A 1 88 ? -0.674 -10.938 -9.188 1.00 93.62 88 GLU A O 1
ATOM 704 N N . LYS A 1 89 ? -2.436 -9.578 -9.482 1.00 93.75 89 LYS A N 1
ATOM 705 C CA . LYS A 1 89 ? -1.740 -8.628 -10.360 1.00 93.75 89 LYS A CA 1
ATOM 706 C C . LYS A 1 89 ? -0.489 -8.043 -9.703 1.00 93.75 89 LYS A C 1
ATOM 708 O O . LYS A 1 89 ? 0.566 -8.039 -10.331 1.00 93.75 89 LYS A O 1
ATOM 713 N N . VAL A 1 90 ? -0.593 -7.552 -8.463 1.00 94.31 90 VAL A N 1
ATOM 714 C CA . VAL A 1 90 ? 0.558 -6.937 -7.781 1.00 94.31 90 VAL A CA 1
ATOM 715 C C . VAL A 1 90 ? 1.592 -7.999 -7.430 1.00 94.31 90 VAL A C 1
ATOM 717 O O . VAL A 1 90 ? 2.777 -7.775 -7.640 1.00 94.31 90 VAL A O 1
ATOM 720 N N . VAL A 1 91 ? 1.147 -9.179 -6.987 1.00 92.81 91 VAL A N 1
ATOM 721 C CA . VAL A 1 91 ? 2.033 -10.292 -6.630 1.00 92.81 91 VAL A CA 1
ATOM 722 C C . VAL A 1 91 ? 2.839 -10.736 -7.848 1.00 92.81 91 VAL A C 1
ATOM 724 O O . VAL A 1 91 ? 4.064 -10.796 -7.788 1.00 92.81 91 VAL A O 1
ATOM 727 N N . LYS A 1 92 ? 2.179 -10.953 -8.991 1.00 91.81 92 LYS A N 1
ATOM 728 C CA . LYS A 1 92 ? 2.859 -11.275 -10.251 1.00 91.81 92 LYS A CA 1
ATOM 729 C C . LYS A 1 92 ? 3.834 -10.179 -10.660 1.00 91.81 92 LYS A C 1
ATOM 731 O O . LYS A 1 92 ? 4.967 -10.496 -10.991 1.00 91.81 92 LYS A O 1
ATOM 736 N N . THR A 1 93 ? 3.431 -8.911 -10.594 1.00 91.69 93 THR A N 1
ATOM 737 C CA . THR A 1 93 ? 4.312 -7.771 -10.887 1.00 91.69 93 THR A CA 1
ATOM 738 C C . THR A 1 93 ? 5.573 -7.776 -10.019 1.00 91.69 93 THR A C 1
ATOM 740 O O . THR A 1 93 ? 6.673 -7.606 -10.537 1.00 91.69 93 THR A O 1
ATOM 743 N N . LEU A 1 94 ? 5.434 -7.997 -8.713 1.00 89.81 94 LEU A N 1
ATOM 744 C CA . LEU A 1 94 ? 6.552 -7.977 -7.770 1.00 89.81 94 LEU A CA 1
ATOM 745 C C . LEU A 1 94 ? 7.499 -9.174 -7.930 1.00 89.81 94 LEU A C 1
ATOM 747 O O . LEU A 1 94 ? 8.685 -9.060 -7.627 1.00 89.81 94 LEU A O 1
ATOM 751 N N . LEU A 1 95 ? 6.983 -10.305 -8.417 1.00 85.25 95 LEU A N 1
ATOM 752 C CA . LEU A 1 95 ? 7.732 -11.550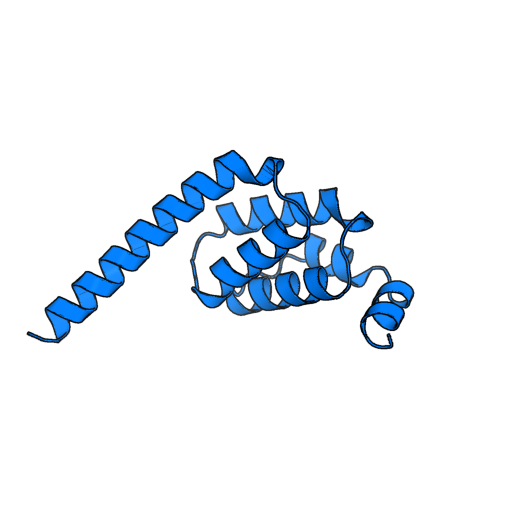 -8.603 1.00 85.25 95 LEU A CA 1
ATOM 753 C C . LEU A 1 95 ? 8.208 -11.778 -10.048 1.00 85.25 95 LEU A C 1
ATOM 755 O O . LEU A 1 95 ? 8.945 -12.730 -10.299 1.00 85.25 95 LEU A O 1
ATOM 759 N N . ALA A 1 96 ? 7.815 -10.923 -10.998 1.00 80.44 96 ALA A N 1
ATOM 760 C CA . ALA A 1 96 ? 8.061 -11.114 -12.430 1.00 80.44 96 ALA A CA 1
ATOM 761 C C . ALA A 1 96 ? 9.546 -11.083 -12.832 1.00 80.44 96 ALA A C 1
ATOM 763 O O . ALA A 1 96 ? 9.880 -11.511 -13.935 1.00 80.44 96 ALA A O 1
ATOM 764 N N . GLU A 1 97 ? 10.448 -10.615 -11.963 1.00 69.25 97 GLU A N 1
ATOM 765 C CA . GLU A 1 97 ? 11.881 -10.545 -12.262 1.00 69.25 97 GLU A CA 1
ATOM 766 C C . GLU A 1 97 ? 12.748 -11.349 -11.273 1.00 69.25 97 GLU A C 1
ATOM 768 O O . GLU A 1 97 ? 13.392 -10.775 -10.389 1.00 69.25 97 GLU A O 1
ATOM 773 N N . PRO A 1 98 ? 12.855 -12.681 -11.462 1.00 59.00 98 PRO A N 1
ATOM 774 C CA . PRO A 1 98 ? 13.719 -13.551 -10.662 1.00 59.00 98 PRO A CA 1
ATOM 775 C C . PRO A 1 98 ? 15.190 -13.096 -10.567 1.00 59.00 98 PRO A C 1
ATOM 777 O O . PRO A 1 98 ? 15.756 -13.191 -9.480 1.00 59.00 98 PRO A O 1
ATOM 780 N N . PRO A 1 99 ? 15.829 -12.539 -11.622 1.00 62.97 99 PRO A N 1
ATOM 781 C CA . PRO A 1 99 ? 17.200 -12.030 -11.519 1.00 62.97 99 PRO A CA 1
ATOM 782 C C . PRO A 1 99 ? 17.327 -10.804 -10.603 1.00 62.97 99 PRO A C 1
ATOM 784 O O . PRO A 1 99 ? 18.336 -10.652 -9.911 1.00 62.97 99 PRO A O 1
ATOM 787 N N . LYS A 1 100 ? 16.306 -9.932 -10.570 1.00 64.56 100 LYS A N 1
ATOM 788 C CA . LYS A 1 100 ? 16.253 -8.815 -9.615 1.00 64.56 100 LYS A CA 1
ATOM 789 C C . LYS A 1 100 ? 16.055 -9.341 -8.200 1.00 64.56 100 LYS A C 1
ATOM 791 O O . LYS A 1 100 ? 16.773 -8.909 -7.307 1.00 64.56 100 LYS A O 1
ATOM 796 N N . LEU A 1 101 ? 15.173 -10.325 -8.026 1.00 62.81 101 LEU A N 1
ATOM 797 C CA . LEU A 1 101 ? 14.938 -10.988 -6.743 1.00 62.81 101 LEU A CA 1
ATOM 798 C C . LEU A 1 101 ? 16.202 -11.678 -6.197 1.00 62.81 101 LEU A C 1
ATOM 800 O O . LEU A 1 101 ? 16.502 -11.586 -5.012 1.00 62.81 101 LEU A O 1
ATOM 804 N N . ALA A 1 102 ? 16.991 -12.314 -7.064 1.00 64.06 102 ALA A N 1
ATOM 805 C CA . ALA A 1 102 ? 18.262 -12.929 -6.688 1.00 64.06 102 ALA A CA 1
ATOM 806 C C . ALA A 1 102 ? 19.309 -11.883 -6.261 1.00 64.06 102 ALA A C 1
ATOM 808 O O . ALA A 1 102 ? 19.972 -12.065 -5.243 1.00 64.06 102 ALA A O 1
ATOM 809 N N . ARG A 1 103 ? 19.410 -10.743 -6.968 1.00 62.03 103 ARG A N 1
ATOM 810 C CA . ARG A 1 103 ? 20.229 -9.597 -6.517 1.00 62.03 103 ARG A CA 1
ATOM 811 C C . ARG A 1 103 ? 19.732 -8.981 -5.208 1.00 62.03 103 ARG A C 1
ATOM 813 O O . ARG A 1 103 ? 20.528 -8.409 -4.479 1.00 62.03 103 ARG A O 1
ATOM 820 N N . TRP A 1 104 ? 18.435 -9.063 -4.926 1.00 60.28 104 TRP A N 1
ATOM 821 C CA . TRP A 1 104 ? 17.824 -8.543 -3.702 1.00 60.28 104 TRP A CA 1
ATOM 822 C C . TRP A 1 104 ? 18.121 -9.382 -2.458 1.00 60.28 104 TRP A C 1
ATOM 824 O O . TRP A 1 104 ? 18.147 -8.830 -1.363 1.00 60.28 104 TRP A O 1
ATOM 834 N N . LEU A 1 105 ? 18.313 -10.692 -2.627 1.00 57.75 105 LEU A N 1
ATOM 835 C CA . LEU A 1 105 ? 18.569 -11.641 -1.539 1.00 57.75 105 LEU A CA 1
ATOM 836 C C . LEU A 1 105 ? 20.056 -11.987 -1.368 1.00 57.75 105 LEU A C 1
ATOM 838 O O . LEU A 1 105 ? 20.437 -12.496 -0.320 1.00 57.75 105 LEU A O 1
ATOM 842 N N . GLY A 1 106 ? 20.876 -11.746 -2.395 1.00 57.69 106 GLY A N 1
ATOM 843 C CA . GLY A 1 106 ? 22.292 -12.122 -2.440 1.00 57.69 106 GLY A CA 1
ATOM 844 C C . GLY A 1 106 ? 23.279 -10.952 -2.493 1.00 57.69 106 GLY A C 1
ATOM 845 O O . GLY A 1 106 ? 24.357 -11.129 -3.057 1.00 57.69 106 GLY A O 1
ATOM 846 N N . GLY A 1 107 ? 22.905 -9.773 -1.986 1.00 50.59 107 GLY A N 1
ATOM 847 C CA . GLY A 1 107 ? 23.761 -8.581 -1.902 1.00 50.59 107 GLY A CA 1
ATOM 848 C C . GLY A 1 107 ? 24.119 -8.221 -0.470 1.00 50.59 107 GLY A C 1
ATOM 849 O O . GLY A 1 107 ? 23.193 -8.242 0.370 1.00 50.59 107 GLY A O 1
#

Organism: NCBI:txid327968

Secondary structure (DSSP, 8-state):
-HHHHHHHHHHHHHHHHHHHHHHHHHHGGG--HHHHHHHHHHHHHTT---HHHHHHHHHHHHHTGGG--HHHHHHHHHHHHHTT---HHHHHHHHS-HHHHHHHH--

pLDDT: mean 89.3, std 10.82, range [50.59, 98.19]

Sequence (107 aa):
SVIVAFASIEYRHKKLFRALSKQTRNIVHSFTPLQLSRTIHGFGVASVDDDGLLRILCDHVVRQQHLLHARNVVDIMVGLTEAEYTPEKVVKTLLAEPPKLARWLGG

Radius of gyration: 15.62 Å; chains: 1; bounding box: 38×26×47 Å

=== Feature glossary ===
Key to the feature types in this record:

— What the protein is —

Primary structure: the covalent order of the twenty standard amino acids along the backbone. Two proteins with the same sequence will (almost always) fold to the same structure; two with 30% identity often share a fold but not the details.

Database cross-references. InterPro integrates a dozen domain/family signature databases into unified entries with residue-range hits. GO terms attach function/process/location labels with evidence codes. CATH codes position the fold in a four-level structural taxonomy. Organism is the NCBI-taxonomy species name.

— Where its atoms are —

The mmCIF block holds the 3D Cartesian coordinates of each backbone atom (N, Cα, C, O) in ångströms. mmCIF is the PDB's canonical archive format — a tagged-loop text representation of the atomic model.

Six rendered views show the 3D structure from the faces of a cube — i.e. along ±x, ±y, ±z. Rendering representation is drawn randomly per protein from cartoon (secondary-structure ribbons), sticks (backbone bonds), or molecular surface; coloring is either N→C rainbow (blue at the N-terminus through red at the C-terminus) or one color per chain.

— Local backbone conformation —

DSSP 8-state secondary structure assigns each residue one of H (α-helix), G (3₁₀-helix), I (π-helix), E (extended β-strand), B (isolated β-bridge), T (hydrogen-bonded turn), S (bend), or '-' (coil). The assignment is computed from backbone hydrogen-bond geometry via the Kabsch–Sander algorithm.

P-SEA three-state annotation labels each residue as helix, strand, or coil based purely on the geometry of the Cα trace. It serves as a fallback when the full backbone (and thus DSSP) is unavailable.

The φ/ψ torsion pair specifies the backbone conformation at each residue. φ rotates about the N–Cα bond, ψ about the Cα–C bond. Steric clashes forbid most of the (φ, ψ) plane — the allowed regions (α-helix basin, β-sheet basin, left-handed helix) are the Ramachandran-allowed regions.

— Global shape and packing —

The geometric summary reports three shape descriptors. Rg (radius of gyration) measures how spread out the Cα atoms are about their centre of mass; compact globular proteins have small Rg, elongated or unfolded ones large. Cα contacts (<8 Å, |i−j|>4) count long-range residue pairs in spatial proximity — high for tightly packed folds, near zero for rods or rand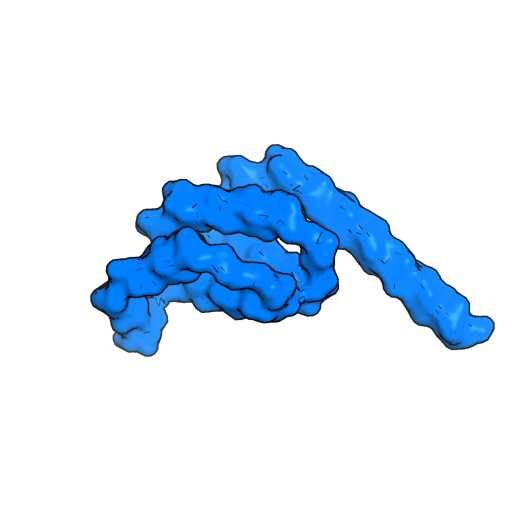om coil. The bounding-box extents give the protein's footprint along x, y, z in Å.

Accessible surface area quantifies burial. A residue with SASA near zero is packed into the hydrophobic core; one with SASA >100 Å² sits on the surface. Computed here via the Shrake–Rupley numerical algorithm with a 1.4 Å probe.

Plot images: a contact map (which residues are close in 3D, as an N×N binary image), a Ramachandran scatter (backbone torsion angles, revealing secondary-structure composition at a glance), and — for AlphaFold structures — a PAE heatmap (pairwise prediction confidence).

— Structural neighborhood —

The Foldseek 3Di string encodes local tertiary geometry as a 20-letter alphabet — one character per residue — derived from the relative positions of nearby Cα atoms. Unlike the amino-acid sequence, 3Di is a direct function of the 3D structure, so two proteins with the same fold have similar 3Di strings even at low sequence identity.

Nearest PDB neighbors are the top structural matches found by Foldseek when searching this structure against the entire Protein Data Bank. Each hit reports a TM-score (0 to 1; >0.5 almost always implies the same fold) and an E-value. These are *structural* homologs — they may share no detectable sequence similarity.

— Confidence and disorder —

For AlphaFold models, the B-factor field carries pLDDT — the model's own estimate of local accuracy on a 0–100 scale. Regions with pLDDT<50 should be treated as essentially unmodeled; they often correspond to intrinsically disordered segments.

B-factor (Debye–Waller factor) reflects atomic displacement in the crystal lattice. It is an experimental observable (units Å²), not a prediction; low values mean the atom is pinned down, high values mean it moves or is heterogeneous across the crystal.

Predicted aligned error is AlphaFold's pairwise confidence. Unlike pLDDT (per-residue), PAE is per-residue-pair and captures whether two parts of the structure are correctly placed relative to each other. Units are ångströms of expected positional error.